Protein AF-A0A9E0KS13-F1 (afdb_monomer_lite)

Secondary structure (DSSP, 8-state):
-----HHHHHHHHHHHHHHHHHHHHHHHHHHTT---TTTHHHHHHHHHHHHHHHHHHHHHHGGGS-HHHHHHHHHHHHHHHHHTTS-HHHHIIIIIS-HHHHHTT--HHHHHHH-HHHHHHHHHHHHHHHHHHHHHHHHHH--HHHHHHHHHHHHHHHHHHHHHHHHHHHHHHHHHHS--

Radius of gyration: 16.94 Å; chains: 1; bounding box: 43×41×47 Å

Sequence (180 aa):
MASSNPQSAAALEQTVNSYRQNANETIRAASAGQITQQNADQYIQRQEQLVQLSQQIIAGIRPQQKADAQKALDLVASNLNQITRQNPETIRAQWQQGAAYREAGIDANAVNNSSPEAAAARDSAIQSATSLACLREFKQTGNKASLDTARTQLEQAVAQIARVAGASGSSRAQASAGAR

Structure (mmCIF, N/CA/C/O backbone):
data_AF-A0A9E0KS13-F1
#
_entry.id   AF-A0A9E0KS13-F1
#
loop_
_atom_site.group_PDB
_atom_site.id
_atom_site.type_symbol
_atom_site.label_atom_id
_atom_site.label_alt_id
_atom_site.label_comp_id
_atom_site.label_asym_id
_atom_site.label_entity_id
_atom_site.label_seq_id
_atom_site.pdbx_PDB_ins_code
_atom_site.Cartn_x
_atom_site.Cartn_y
_atom_site.Cartn_z
_atom_site.occupancy
_atom_site.B_iso_or_equiv
_atom_site.auth_seq_id
_atom_site.auth_comp_id
_atom_site.auth_asym_id
_atom_site.auth_atom_id
_atom_site.pdbx_PDB_model_num
ATOM 1 N N . MET A 1 1 ? 15.369 4.576 -29.993 1.00 42.50 1 MET A N 1
ATOM 2 C CA . MET A 1 1 ? 15.317 5.775 -29.132 1.00 42.50 1 MET A CA 1
ATOM 3 C C . MET A 1 1 ? 13.892 5.900 -28.624 1.00 42.50 1 MET A C 1
ATOM 5 O O . MET A 1 1 ? 13.005 6.150 -29.426 1.00 42.50 1 MET A O 1
ATOM 9 N N . ALA A 1 2 ? 13.642 5.587 -27.352 1.00 44.03 2 ALA A N 1
ATOM 10 C CA . ALA A 1 2 ? 12.309 5.720 -26.772 1.00 44.03 2 ALA A CA 1
ATOM 11 C C . ALA A 1 2 ? 12.114 7.184 -26.368 1.00 44.03 2 ALA A C 1
ATOM 13 O O . ALA A 1 2 ? 12.680 7.631 -25.374 1.00 44.03 2 ALA A O 1
ATOM 14 N N . SER A 1 3 ? 11.369 7.942 -27.170 1.00 46.81 3 SER A N 1
ATOM 15 C CA . SER A 1 3 ? 10.927 9.283 -26.795 1.00 46.81 3 SER A CA 1
ATOM 16 C C . SER A 1 3 ? 9.993 9.150 -25.595 1.00 46.81 3 SER A C 1
ATOM 18 O O . SER A 1 3 ? 8.824 8.799 -25.741 1.00 46.81 3 SER A O 1
ATOM 20 N N . SER A 1 4 ? 10.514 9.373 -24.393 1.00 54.28 4 SER A N 1
ATOM 21 C CA . SER A 1 4 ? 9.701 9.503 -23.188 1.00 54.28 4 SER A CA 1
ATOM 22 C C . SER A 1 4 ? 8.736 10.670 -23.390 1.00 54.28 4 SER A C 1
ATOM 24 O O . SER A 1 4 ? 9.173 11.816 -23.488 1.00 54.28 4 SER A O 1
ATOM 26 N N . ASN A 1 5 ? 7.439 10.377 -23.512 1.00 58.03 5 ASN A N 1
ATOM 27 C CA . ASN A 1 5 ? 6.413 11.384 -23.749 1.00 58.03 5 ASN A CA 1
ATOM 28 C C . ASN A 1 5 ? 6.328 12.307 -22.513 1.00 58.03 5 ASN A C 1
ATOM 30 O O . ASN A 1 5 ? 5.948 11.841 -21.440 1.00 58.03 5 ASN A O 1
ATOM 34 N N . PRO A 1 6 ? 6.685 13.599 -22.599 1.00 59.16 6 PRO A N 1
ATOM 35 C CA . PRO A 1 6 ? 6.739 14.486 -21.431 1.00 59.16 6 PRO A CA 1
ATOM 36 C C . PRO A 1 6 ? 5.389 14.605 -20.702 1.00 59.16 6 PRO A C 1
ATOM 38 O O . PRO A 1 6 ? 5.363 14.824 -19.490 1.00 59.16 6 PRO A O 1
ATOM 41 N N . GLN A 1 7 ? 4.275 14.370 -21.405 1.00 59.22 7 GLN A N 1
ATOM 42 C CA . GLN A 1 7 ? 2.936 14.316 -20.816 1.00 59.22 7 GLN A CA 1
ATOM 43 C C . GLN A 1 7 ? 2.759 13.156 -19.820 1.00 59.22 7 GLN A C 1
ATOM 45 O O . GLN A 1 7 ? 2.066 13.323 -18.817 1.00 59.22 7 GLN A O 1
ATOM 50 N N . SER A 1 8 ? 3.410 12.003 -20.025 1.00 77.69 8 SER A N 1
ATOM 51 C CA . SER A 1 8 ? 3.271 10.856 -19.115 1.00 77.69 8 SER A CA 1
ATOM 52 C C . SER A 1 8 ? 4.045 11.047 -17.809 1.00 77.69 8 SER A C 1
ATOM 54 O O . SER A 1 8 ? 3.611 10.574 -16.762 1.00 77.69 8 SER A O 1
ATOM 56 N N . ALA A 1 9 ? 5.166 11.773 -17.843 1.00 81.44 9 ALA A N 1
ATOM 57 C CA . ALA A 1 9 ? 5.956 12.059 -16.646 1.00 81.44 9 ALA A CA 1
ATOM 58 C C . ALA A 1 9 ? 5.249 13.054 -15.709 1.00 81.44 9 ALA A C 1
ATOM 60 O O . ALA A 1 9 ? 5.231 12.844 -14.500 1.00 81.44 9 ALA A O 1
ATOM 61 N N . ALA A 1 10 ? 4.637 14.109 -16.258 1.00 86.25 10 ALA A N 1
ATOM 62 C CA . ALA A 1 10 ? 3.862 15.070 -15.469 1.00 86.25 10 ALA A CA 1
ATOM 63 C C . ALA A 1 10 ? 2.615 14.425 -14.836 1.00 86.25 10 ALA A C 1
ATOM 65 O O . ALA A 1 10 ? 2.321 14.662 -13.665 1.00 86.25 10 ALA A O 1
ATOM 66 N N . ALA A 1 11 ? 1.920 13.553 -15.577 1.00 89.75 11 ALA A N 1
ATOM 67 C CA . ALA A 1 11 ? 0.781 12.803 -15.052 1.00 89.75 11 ALA A CA 1
ATOM 68 C C . ALA A 1 11 ? 1.186 11.857 -13.906 1.00 89.75 11 ALA A C 1
ATOM 70 O O . ALA A 1 11 ? 0.505 11.797 -12.880 1.00 89.75 11 ALA A O 1
ATOM 71 N N . LEU A 1 12 ? 2.317 11.153 -14.040 1.00 90.25 12 LEU A N 1
ATOM 72 C CA . LEU A 1 12 ? 2.851 10.304 -12.973 1.00 90.25 12 LEU A CA 1
ATOM 73 C C . LEU A 1 12 ? 3.210 11.124 -11.726 1.00 90.25 12 LEU A C 1
ATOM 75 O O . LEU A 1 12 ? 2.850 10.740 -10.617 1.00 90.25 12 LEU A O 1
ATOM 79 N N . GLU A 1 13 ? 3.872 12.267 -11.900 1.00 91.12 13 GLU A N 1
ATOM 80 C CA . GLU A 1 13 ? 4.238 13.171 -10.804 1.00 91.12 13 GLU A CA 1
ATOM 81 C C . GLU A 1 13 ? 3.000 13.676 -10.046 1.00 91.12 13 GLU A C 1
ATOM 83 O O . GLU A 1 13 ? 2.948 13.601 -8.816 1.00 91.12 13 GLU A O 1
ATOM 88 N N . GLN A 1 14 ? 1.960 14.101 -10.768 1.00 93.06 14 GLN A N 1
ATOM 89 C CA . GLN A 1 14 ? 0.679 14.478 -10.169 1.00 93.06 14 GLN A CA 1
ATOM 90 C C . GLN A 1 14 ? 0.045 13.307 -9.405 1.00 93.06 14 GLN A C 1
ATOM 92 O O . GLN A 1 14 ? -0.395 13.487 -8.270 1.00 93.06 14 GLN A O 1
ATOM 97 N N . THR A 1 15 ? 0.052 12.105 -9.985 1.00 95.25 15 THR A N 1
ATOM 98 C CA . THR A 1 15 ? -0.494 10.890 -9.356 1.00 95.25 15 THR A CA 1
ATOM 99 C C . THR A 1 15 ? 0.233 10.566 -8.048 1.00 95.25 15 THR A C 1
ATOM 101 O O . THR A 1 15 ? -0.407 10.311 -7.027 1.00 95.25 15 THR A O 1
ATOM 104 N N . VAL A 1 16 ? 1.569 10.640 -8.039 1.00 94.62 16 VAL A N 1
ATOM 105 C CA . VAL A 1 16 ? 2.383 10.440 -6.830 1.00 94.62 16 VAL A CA 1
ATOM 106 C C . VAL A 1 16 ? 2.080 11.510 -5.777 1.00 94.62 16 VAL A C 1
ATOM 108 O O . VAL A 1 16 ? 1.973 11.192 -4.591 1.00 94.62 16 VAL A O 1
ATOM 111 N N . ASN A 1 17 ? 1.893 12.768 -6.179 1.00 94.75 17 ASN A N 1
ATOM 112 C CA . ASN A 1 17 ? 1.548 13.846 -5.250 1.00 94.75 17 ASN A CA 1
ATOM 113 C C . ASN A 1 17 ? 0.165 13.636 -4.617 1.00 94.75 17 ASN A C 1
ATOM 115 O O . ASN A 1 17 ? 0.044 13.720 -3.392 1.00 94.75 17 ASN A O 1
ATOM 119 N N . SER A 1 18 ? -0.848 13.276 -5.411 1.00 96.12 18 SER A N 1
ATOM 120 C CA . SER A 1 18 ? -2.180 12.917 -4.906 1.00 96.12 18 SER A CA 1
ATOM 121 C C . SER A 1 18 ? -2.127 11.718 -3.960 1.00 96.12 18 SER A C 1
ATOM 123 O O . SER A 1 18 ? -2.741 11.746 -2.893 1.00 96.12 18 SER A O 1
ATOM 125 N N . TYR A 1 19 ? -1.335 10.696 -4.298 1.00 97.38 19 TYR A N 1
ATOM 126 C CA . TYR A 1 19 ? -1.117 9.541 -3.429 1.00 97.38 19 TYR A CA 1
ATOM 127 C C . TYR A 1 19 ? -0.546 9.972 -2.069 1.00 97.38 19 TYR A C 1
ATOM 129 O O . TYR A 1 19 ? -1.095 9.632 -1.020 1.00 97.38 19 TYR A O 1
ATOM 137 N N . ARG A 1 20 ? 0.532 10.769 -2.068 1.00 96.19 20 ARG A N 1
ATOM 138 C CA . ARG A 1 20 ? 1.188 11.233 -0.833 1.00 96.19 20 ARG A CA 1
ATOM 139 C C . ARG A 1 20 ? 0.255 12.077 0.023 1.00 96.19 20 ARG A C 1
ATOM 141 O O . ARG A 1 20 ? 0.226 11.894 1.238 1.00 96.19 20 ARG A O 1
ATOM 148 N N . GLN A 1 21 ? -0.504 12.983 -0.589 1.00 96.50 21 GLN A N 1
ATOM 149 C CA . GLN A 1 21 ? -1.466 13.815 0.127 1.00 96.50 21 GLN A CA 1
ATOM 150 C C . GLN A 1 21 ? -2.521 12.952 0.834 1.00 96.50 21 GLN A C 1
ATOM 152 O O . GLN A 1 21 ? -2.699 13.074 2.048 1.00 96.50 21 GLN A O 1
ATOM 157 N N . ASN A 1 22 ? -3.157 12.034 0.101 1.00 96.06 22 ASN A N 1
ATOM 158 C CA . ASN A 1 22 ? -4.200 11.160 0.638 1.00 96.06 22 ASN A CA 1
ATOM 159 C C . ASN A 1 22 ? -3.681 10.246 1.757 1.00 96.06 22 ASN A C 1
ATOM 161 O O . ASN A 1 22 ? -4.342 10.090 2.787 1.00 96.06 22 ASN A O 1
ATOM 165 N N . ALA A 1 23 ? -2.485 9.678 1.591 1.00 97.69 23 ALA A N 1
ATOM 166 C CA . ALA A 1 23 ? -1.861 8.846 2.613 1.00 97.69 23 ALA A CA 1
ATOM 167 C C . ALA 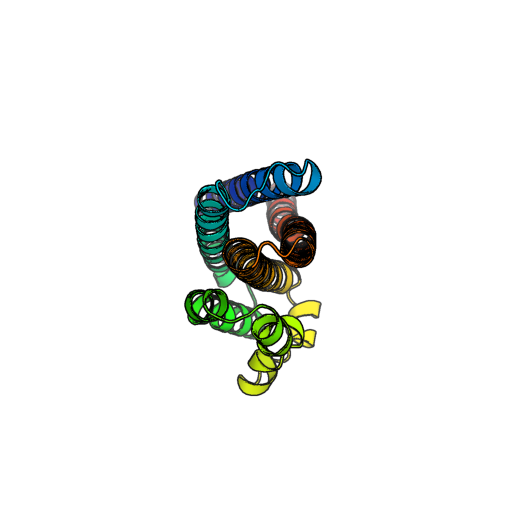A 1 23 ? -1.535 9.659 3.876 1.00 97.69 23 ALA A C 1
ATOM 169 O O . ALA A 1 23 ? -1.879 9.240 4.980 1.00 97.69 23 ALA A O 1
ATOM 170 N N . ASN A 1 24 ? -0.953 10.853 3.726 1.00 97.38 24 ASN A N 1
ATOM 171 C CA . ASN A 1 24 ? -0.595 11.723 4.851 1.00 97.38 24 ASN A CA 1
ATOM 172 C C . ASN A 1 24 ? -1.813 12.274 5.606 1.00 97.38 24 ASN A C 1
ATOM 174 O O . ASN A 1 24 ? -1.725 12.538 6.804 1.00 97.38 24 ASN A O 1
ATOM 178 N N . GLU A 1 25 ? -2.949 12.481 4.941 1.00 97.00 25 GLU A N 1
ATOM 179 C CA . GLU A 1 25 ? -4.212 12.817 5.613 1.00 97.00 25 GLU A CA 1
ATOM 180 C C . GLU A 1 25 ? -4.678 11.673 6.522 1.00 97.00 25 GLU A C 1
ATOM 182 O O . GLU A 1 25 ? -4.965 11.908 7.696 1.00 97.00 25 GLU A O 1
ATOM 187 N N . THR A 1 26 ? -4.649 10.431 6.033 1.00 96.81 26 THR A N 1
ATOM 188 C CA . THR A 1 26 ? -5.013 9.249 6.834 1.00 96.81 26 THR A CA 1
ATOM 189 C C . THR A 1 26 ? -4.032 9.002 7.982 1.00 96.81 26 THR A C 1
ATOM 191 O O . THR A 1 26 ? -4.463 8.753 9.105 1.00 96.81 26 THR A O 1
ATOM 194 N N . ILE A 1 27 ? -2.719 9.130 7.742 1.00 98.00 27 ILE A N 1
ATOM 195 C CA . ILE A 1 27 ? -1.681 9.007 8.783 1.00 98.00 27 ILE A CA 1
ATOM 196 C C . ILE A 1 27 ? -1.920 10.024 9.905 1.00 98.00 27 ILE A C 1
ATOM 198 O O . ILE A 1 27 ? -1.907 9.658 11.080 1.00 98.00 27 ILE A O 1
ATOM 202 N N . ARG A 1 28 ? -2.176 11.294 9.559 1.00 98.12 28 ARG A N 1
ATOM 203 C CA . ARG A 1 28 ? -2.452 12.349 10.546 1.00 98.12 28 ARG A CA 1
ATOM 204 C C . ARG A 1 28 ? -3.705 12.048 11.360 1.00 98.12 28 ARG A C 1
ATOM 206 O O . ARG A 1 28 ? -3.652 12.147 12.582 1.00 98.12 28 ARG A O 1
ATOM 213 N N . ALA A 1 29 ? -4.792 11.640 10.707 1.00 97.56 29 ALA A N 1
ATOM 214 C CA . ALA A 1 29 ? -6.032 11.290 11.393 1.00 97.56 29 ALA A CA 1
ATOM 215 C C . ALA A 1 29 ? -5.853 10.097 12.346 1.00 97.56 29 ALA A C 1
ATOM 217 O O . ALA A 1 29 ? -6.342 10.133 13.476 1.00 97.56 29 ALA A O 1
ATOM 218 N N . ALA A 1 30 ? -5.115 9.064 11.924 1.00 97.12 30 ALA A N 1
ATOM 219 C CA . ALA A 1 30 ? -4.799 7.912 12.764 1.00 97.12 30 ALA A CA 1
ATOM 220 C C . ALA A 1 30 ? -3.974 8.326 13.995 1.00 97.12 30 ALA A C 1
ATOM 222 O O . ALA A 1 30 ? -4.350 8.014 15.122 1.00 97.12 30 ALA A O 1
ATOM 223 N N . SER A 1 31 ? -2.898 9.097 13.798 1.00 96.50 31 SER A N 1
ATOM 224 C CA . SER A 1 31 ? -2.030 9.575 14.885 1.00 96.50 31 SER A CA 1
ATOM 225 C C . SER A 1 31 ? -2.727 10.535 15.850 1.00 96.50 31 SER A C 1
ATOM 227 O O . SER A 1 31 ? -2.402 10.552 17.032 1.00 96.50 31 SER A O 1
ATOM 229 N N . ALA A 1 32 ? -3.699 11.310 15.370 1.00 97.31 32 ALA A N 1
ATOM 230 C CA . ALA A 1 32 ? -4.510 12.197 16.198 1.00 97.31 32 ALA A CA 1
ATOM 231 C C . ALA A 1 32 ? -5.678 11.478 16.905 1.00 97.31 32 ALA A C 1
ATOM 233 O O . ALA A 1 32 ? -6.453 12.128 17.604 1.00 97.31 32 ALA A O 1
ATOM 234 N N . GLY A 1 33 ? -5.852 10.163 16.708 1.00 96.38 33 GLY A N 1
ATOM 235 C CA . GLY A 1 33 ? -6.979 9.411 17.268 1.00 96.38 33 GLY A CA 1
ATOM 236 C C . GLY A 1 33 ? -8.342 9.819 16.695 1.00 96.38 33 GLY A C 1
ATOM 237 O O . GLY A 1 33 ? -9.367 9.607 17.337 1.00 96.38 33 GLY A O 1
ATOM 238 N N . GLN A 1 34 ? -8.364 10.422 15.502 1.00 97.81 34 GLN A N 1
ATOM 239 C CA . GLN A 1 34 ? -9.575 10.934 14.851 1.00 97.81 34 GLN A CA 1
ATOM 240 C C . GLN A 1 34 ? -10.338 9.857 14.075 1.00 97.81 34 GLN A C 1
ATOM 242 O O . GLN A 1 34 ? -11.489 10.079 13.698 1.00 97.81 34 GLN A O 1
ATOM 247 N N . ILE A 1 35 ? -9.714 8.704 13.821 1.00 97.81 35 ILE A N 1
ATOM 248 C CA . ILE A 1 35 ? -10.372 7.562 13.185 1.00 97.81 35 ILE A CA 1
ATOM 249 C C . ILE A 1 35 ? -11.113 6.763 14.262 1.00 97.81 35 ILE A C 1
ATOM 251 O O . ILE A 1 35 ? -10.506 6.160 15.146 1.00 97.81 35 ILE A O 1
ATOM 255 N N . THR A 1 36 ? -12.437 6.756 14.172 1.00 97.88 36 THR A N 1
ATOM 256 C CA . THR A 1 36 ? -13.358 6.000 15.023 1.00 97.88 36 THR A CA 1
ATOM 257 C C . THR A 1 36 ? -14.112 4.971 14.185 1.00 97.88 36 THR A C 1
ATOM 259 O O . THR A 1 36 ? -14.115 5.037 12.957 1.00 97.88 36 THR A O 1
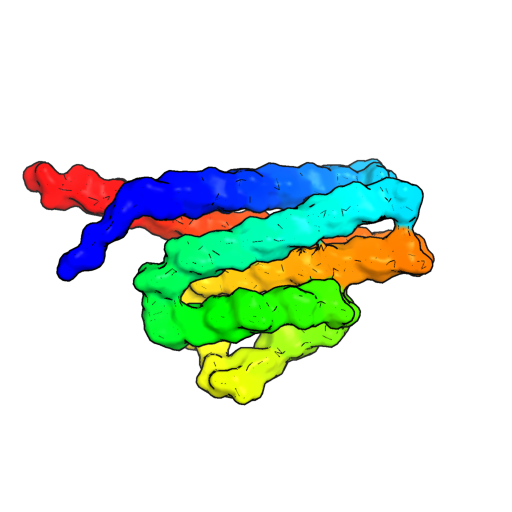ATOM 262 N N . GLN A 1 37 ? -14.789 4.008 14.814 1.00 96.94 37 GLN A N 1
ATOM 263 C CA . GLN A 1 37 ? -15.589 3.034 14.057 1.00 96.94 37 GLN A CA 1
ATOM 264 C C . GLN A 1 37 ? -16.723 3.703 13.261 1.00 96.94 37 GLN A C 1
ATOM 266 O O . GLN A 1 37 ? -17.080 3.221 12.190 1.00 96.94 37 GLN A O 1
ATOM 271 N N . GLN A 1 38 ? -17.251 4.833 13.747 1.00 96.94 38 GLN A N 1
ATOM 272 C CA . GLN A 1 38 ? -18.335 5.575 13.099 1.00 96.94 38 GLN A CA 1
ATOM 273 C C . GLN A 1 38 ? -17.890 6.286 11.816 1.00 96.94 38 GLN A C 1
ATOM 275 O O . GLN A 1 38 ? -18.691 6.418 10.896 1.00 96.94 38 GLN A O 1
ATOM 280 N N . ASN A 1 39 ? -16.637 6.751 11.741 1.00 97.75 39 ASN A N 1
ATOM 281 C CA . ASN A 1 39 ? -16.116 7.451 10.561 1.00 97.75 39 ASN A CA 1
ATOM 282 C C . ASN A 1 39 ? -15.107 6.623 9.744 1.00 97.75 39 ASN A C 1
ATOM 284 O O . ASN A 1 39 ? -14.635 7.091 8.708 1.00 97.75 39 ASN A O 1
ATOM 288 N N . ALA A 1 40 ? -14.812 5.384 10.160 1.00 97.56 40 ALA A N 1
ATOM 289 C CA . ALA A 1 40 ? -13.873 4.488 9.487 1.00 97.56 40 ALA A CA 1
ATOM 290 C C . ALA A 1 40 ? -14.185 4.296 7.994 1.00 97.56 40 ALA A C 1
ATOM 292 O O . ALA A 1 40 ? -13.258 4.177 7.197 1.00 97.56 40 ALA A O 1
ATOM 293 N N . ASP A 1 41 ? -15.461 4.327 7.593 1.00 98.12 41 ASP A N 1
ATOM 294 C CA . ASP A 1 41 ? -15.864 4.196 6.187 1.00 98.12 41 ASP A CA 1
ATOM 295 C C . ASP A 1 41 ? -15.279 5.273 5.274 1.00 98.12 41 ASP A C 1
ATOM 297 O O . ASP A 1 41 ? -14.873 4.974 4.151 1.00 98.12 41 ASP A O 1
ATOM 301 N N . GLN A 1 42 ? -15.164 6.508 5.762 1.00 97.81 42 GLN A N 1
ATOM 302 C CA . GLN A 1 42 ? -14.577 7.605 4.990 1.00 97.81 42 GLN A CA 1
ATOM 303 C C . GLN A 1 42 ? -13.093 7.341 4.706 1.00 97.81 42 GLN A C 1
ATOM 305 O O . GLN A 1 42 ? -12.599 7.597 3.607 1.00 97.81 42 GLN A O 1
ATOM 310 N N . TYR A 1 43 ? -12.380 6.780 5.684 1.00 97.88 43 TYR A N 1
ATOM 311 C CA . TYR A 1 43 ? -10.974 6.422 5.529 1.00 97.88 43 TYR A CA 1
ATOM 312 C C . TYR A 1 43 ? -10.800 5.157 4.688 1.00 97.88 43 TYR A C 1
ATOM 314 O O . TYR A 1 43 ? -9.879 5.102 3.882 1.00 97.88 43 TYR A O 1
ATOM 322 N N . ILE A 1 44 ? -11.705 4.179 4.788 1.00 98.25 44 ILE A N 1
ATOM 323 C CA . ILE A 1 44 ? -11.722 2.996 3.914 1.00 98.25 44 ILE A CA 1
ATOM 324 C C . ILE A 1 44 ? -11.851 3.415 2.445 1.00 98.25 44 ILE A C 1
ATOM 326 O O . ILE A 1 44 ? -11.028 3.001 1.632 1.00 98.25 44 ILE A O 1
ATOM 330 N N . GLN A 1 45 ? -12.802 4.293 2.112 1.00 98.00 45 GLN A N 1
ATOM 331 C CA . GLN A 1 45 ? -12.961 4.817 0.747 1.00 98.00 45 GLN A CA 1
ATOM 332 C C . GLN A 1 45 ? -11.705 5.549 0.261 1.00 98.00 45 GLN A C 1
ATOM 334 O O . GLN A 1 45 ? -11.274 5.389 -0.881 1.00 98.00 45 GLN A O 1
ATOM 339 N N . ARG A 1 46 ? -11.062 6.324 1.139 1.00 97.12 46 ARG A N 1
ATOM 340 C CA . ARG A 1 46 ? -9.793 6.987 0.820 1.00 97.12 46 ARG A CA 1
ATOM 341 C C . ARG A 1 46 ? -8.662 5.988 0.553 1.00 97.12 46 ARG A C 1
ATOM 343 O O . ARG A 1 46 ? -7.867 6.211 -0.357 1.00 97.12 46 ARG A O 1
ATOM 350 N N . GLN A 1 47 ? -8.599 4.872 1.278 1.00 97.44 47 GLN A N 1
ATOM 351 C CA . GLN A 1 47 ? -7.609 3.830 0.992 1.00 97.44 47 GLN A CA 1
ATOM 352 C C . GLN A 1 47 ? -7.904 3.066 -0.292 1.00 97.44 47 GLN A C 1
ATOM 354 O O . GLN A 1 47 ? -6.971 2.682 -0.991 1.00 97.44 47 GLN A O 1
ATOM 359 N N . GLU A 1 48 ? -9.171 2.887 -0.652 1.00 97.69 48 GLU A N 1
ATOM 360 C CA . GLU A 1 48 ? -9.537 2.349 -1.965 1.00 97.69 48 GLU A CA 1
ATOM 361 C C . GLU A 1 48 ? -9.039 3.270 -3.090 1.00 97.69 48 GLU A C 1
ATOM 363 O O . GLU A 1 48 ? -8.480 2.786 -4.075 1.00 97.69 48 GLU A O 1
ATOM 368 N N . GLN A 1 49 ? -9.121 4.594 -2.908 1.00 97.31 49 GLN A N 1
ATOM 369 C CA . GLN A 1 49 ? -8.503 5.553 -3.831 1.00 97.31 49 GLN A CA 1
ATOM 370 C C . GLN A 1 49 ? -6.972 5.440 -3.854 1.00 97.31 49 GLN A C 1
ATOM 372 O O . GLN A 1 49 ? -6.383 5.503 -4.931 1.00 97.31 49 GLN A O 1
ATOM 377 N N . LEU A 1 50 ? -6.303 5.242 -2.710 1.00 97.06 50 LEU A N 1
ATOM 378 C CA . LEU A 1 50 ? -4.850 5.010 -2.698 1.00 97.06 50 LEU A CA 1
ATOM 379 C C . LEU A 1 50 ? -4.466 3.769 -3.499 1.00 97.06 50 LEU A C 1
ATOM 381 O O . LEU A 1 50 ? -3.524 3.830 -4.280 1.00 97.06 50 LEU A O 1
ATOM 385 N N . VAL A 1 51 ? -5.213 2.675 -3.355 1.00 97.75 51 VAL A N 1
ATOM 386 C CA . VAL A 1 51 ? -4.995 1.444 -4.126 1.00 97.75 51 VAL A CA 1
ATOM 387 C C . VAL A 1 51 ? -5.133 1.710 -5.632 1.00 97.75 51 VAL A C 1
ATOM 389 O O . VAL A 1 51 ? -4.299 1.250 -6.412 1.00 97.75 51 VAL A O 1
ATOM 392 N N . GLN A 1 52 ? -6.132 2.492 -6.053 1.00 97.56 52 GLN A N 1
ATOM 393 C CA . GLN A 1 52 ? -6.295 2.894 -7.457 1.00 97.56 52 GLN A CA 1
ATOM 394 C C . GLN A 1 52 ? -5.129 3.764 -7.949 1.00 97.56 52 GLN A C 1
ATOM 396 O O . GLN A 1 52 ? -4.604 3.540 -9.040 1.00 97.56 52 GLN A O 1
ATOM 401 N N . LEU A 1 53 ? -4.681 4.729 -7.143 1.00 97.00 53 LEU A N 1
ATOM 402 C CA . LEU A 1 53 ? -3.517 5.557 -7.464 1.00 97.00 53 LEU A CA 1
ATOM 403 C C . LEU A 1 53 ? -2.246 4.703 -7.580 1.00 97.00 53 LEU A C 1
ATOM 405 O O . LEU A 1 53 ? -1.471 4.897 -8.511 1.00 97.00 53 LEU A O 1
ATOM 409 N N . SER A 1 54 ? -2.054 3.702 -6.717 1.00 96.88 54 SER A N 1
ATOM 410 C CA . SER A 1 54 ? -0.942 2.752 -6.835 1.00 96.88 54 SER A CA 1
ATOM 411 C C . SER A 1 54 ? -0.974 1.978 -8.154 1.00 96.88 54 SER A C 1
ATOM 413 O O . SER A 1 54 ? 0.075 1.806 -8.772 1.00 96.88 54 SER A O 1
ATOM 415 N N . GLN A 1 55 ? -2.151 1.560 -8.638 1.00 96.44 55 GLN A N 1
ATOM 416 C CA . GLN A 1 55 ? -2.275 0.928 -9.963 1.00 96.44 55 GLN A CA 1
ATOM 417 C C . GLN A 1 55 ? -1.848 1.878 -11.083 1.00 96.44 55 GLN A C 1
ATOM 419 O O . GLN A 1 55 ? -1.130 1.466 -11.993 1.00 96.44 55 GLN A O 1
ATOM 424 N N . GLN A 1 56 ? -2.245 3.149 -11.005 1.00 96.00 56 GLN A N 1
ATOM 425 C CA . GLN A 1 56 ? -1.850 4.165 -11.984 1.00 96.00 56 GLN A CA 1
ATOM 426 C C . GLN A 1 56 ? -0.340 4.424 -11.956 1.00 96.00 56 GLN A C 1
ATOM 428 O O . GLN A 1 56 ? 0.279 4.540 -13.012 1.00 96.00 56 GLN A O 1
ATOM 433 N N . ILE A 1 57 ? 0.274 4.449 -10.770 1.00 95.38 57 ILE A N 1
ATOM 434 C CA . ILE A 1 57 ? 1.728 4.597 -10.619 1.00 95.38 57 ILE A CA 1
ATOM 435 C C . ILE A 1 57 ? 2.443 3.393 -11.237 1.00 95.38 57 ILE A C 1
ATOM 437 O O . ILE A 1 57 ? 3.347 3.587 -12.052 1.00 95.38 57 ILE A O 1
ATOM 441 N N . ILE A 1 58 ? 2.006 2.166 -10.927 1.00 96.25 58 ILE A N 1
ATOM 442 C CA . ILE A 1 58 ? 2.542 0.947 -11.548 1.00 96.25 58 ILE A CA 1
ATOM 443 C C . ILE A 1 58 ? 2.433 1.035 -13.077 1.00 96.25 58 ILE A C 1
ATOM 445 O O . ILE A 1 58 ? 3.432 0.842 -13.771 1.00 96.25 58 ILE A O 1
ATOM 449 N N . ALA A 1 59 ? 1.257 1.378 -13.607 1.00 94.75 59 ALA A N 1
ATOM 450 C CA . ALA A 1 59 ? 1.034 1.509 -15.045 1.00 94.75 59 ALA A CA 1
ATOM 451 C C . ALA A 1 59 ? 1.930 2.583 -15.686 1.00 94.75 59 ALA A C 1
ATOM 453 O O . ALA A 1 59 ? 2.436 2.379 -16.790 1.00 94.75 59 ALA A O 1
ATOM 454 N N . GLY A 1 60 ? 2.164 3.700 -14.992 1.00 92.81 60 GLY A N 1
ATOM 455 C CA . GLY A 1 60 ? 2.992 4.804 -15.473 1.00 92.81 60 GLY A CA 1
ATOM 456 C C . GLY A 1 60 ? 4.480 4.464 -15.566 1.00 92.81 60 GLY A C 1
ATOM 457 O O . GLY A 1 60 ? 5.146 4.900 -16.507 1.00 92.81 60 GLY A O 1
ATOM 458 N N . ILE A 1 61 ? 5.007 3.665 -14.632 1.00 92.94 61 ILE A N 1
ATOM 459 C CA . ILE A 1 61 ? 6.434 3.304 -14.630 1.00 92.94 61 ILE A CA 1
ATOM 460 C C . ILE A 1 61 ? 6.739 2.021 -15.392 1.00 92.94 61 ILE A C 1
ATOM 462 O O . ILE A 1 61 ? 7.854 1.875 -15.893 1.00 92.94 61 ILE A O 1
ATOM 466 N N . ARG A 1 62 ? 5.777 1.094 -15.493 1.00 93.88 62 ARG A N 1
ATOM 467 C CA . ARG A 1 62 ? 5.969 -0.245 -16.067 1.00 93.88 62 ARG A CA 1
ATOM 468 C C . ARG A 1 62 ? 6.683 -0.232 -17.427 1.00 93.88 62 ARG A C 1
ATOM 470 O O . ARG A 1 62 ? 7.648 -0.982 -17.556 1.00 93.88 62 ARG A O 1
ATOM 477 N N . PRO A 1 63 ? 6.313 0.605 -18.419 1.00 91.88 63 PRO A N 1
ATOM 478 C CA . PRO A 1 63 ? 6.948 0.579 -19.742 1.00 91.88 63 PRO A CA 1
ATOM 479 C C . PRO A 1 63 ? 8.447 0.911 -19.732 1.00 91.88 63 PRO A C 1
ATOM 481 O O . PRO A 1 63 ? 9.140 0.640 -20.707 1.00 91.88 63 PRO A O 1
ATOM 484 N N . GLN A 1 64 ? 8.941 1.514 -18.650 1.00 90.12 64 GLN A N 1
ATOM 485 C CA . GLN A 1 64 ? 10.330 1.946 -18.492 1.00 90.12 64 GLN A CA 1
ATOM 486 C C . GLN A 1 64 ? 11.188 0.895 -17.769 1.00 90.12 64 GLN A C 1
ATOM 488 O O . GLN A 1 64 ? 12.402 1.052 -17.669 1.00 90.12 64 GLN A O 1
ATOM 493 N N . GLN A 1 65 ? 10.569 -0.169 -17.246 1.00 92.00 65 GLN A N 1
ATOM 494 C CA . GLN A 1 65 ? 11.246 -1.182 -16.439 1.00 92.00 65 GLN A CA 1
ATOM 495 C C . GLN A 1 65 ? 11.802 -2.327 -17.288 1.00 92.00 65 GLN A C 1
ATOM 497 O O . GLN A 1 65 ? 11.342 -2.586 -18.401 1.00 92.00 65 GLN A O 1
ATOM 502 N N . LYS A 1 66 ? 12.768 -3.064 -16.733 1.00 92.56 66 LYS A N 1
ATOM 503 C CA . LYS A 1 66 ? 13.275 -4.315 -17.321 1.00 92.56 66 LYS A CA 1
ATOM 504 C C . LYS A 1 66 ? 12.210 -5.413 -17.281 1.00 92.56 66 LYS A C 1
ATOM 506 O O . LYS A 1 66 ? 11.301 -5.359 -16.460 1.00 92.56 66 LYS A O 1
ATOM 511 N N . ALA A 1 67 ? 12.357 -6.441 -18.119 1.00 93.81 67 ALA A N 1
ATOM 512 C CA . ALA A 1 67 ? 11.361 -7.505 -18.272 1.00 93.81 67 ALA A CA 1
ATOM 513 C C . ALA A 1 67 ? 10.947 -8.160 -16.939 1.00 93.81 67 ALA A C 1
ATOM 515 O O . ALA A 1 67 ? 9.757 -8.297 -16.670 1.00 93.81 67 ALA A O 1
ATOM 516 N N . ASP A 1 68 ? 11.899 -8.508 -16.070 1.00 92.94 68 ASP A N 1
ATOM 517 C CA . ASP A 1 68 ? 11.573 -9.150 -14.788 1.00 92.94 68 ASP A CA 1
ATOM 518 C C . ASP A 1 68 ? 10.898 -8.194 -13.795 1.00 92.94 68 ASP A C 1
ATOM 520 O O . ASP A 1 68 ? 9.981 -8.585 -13.073 1.00 92.94 68 ASP A O 1
ATOM 524 N N . ALA A 1 69 ? 11.270 -6.914 -13.818 1.00 95.50 69 ALA A N 1
ATOM 525 C CA . ALA A 1 69 ? 10.590 -5.884 -13.043 1.00 95.50 69 ALA A CA 1
ATOM 526 C C . ALA A 1 69 ? 9.164 -5.629 -13.566 1.00 95.50 69 ALA A C 1
ATOM 528 O O . ALA A 1 69 ? 8.240 -5.495 -12.766 1.00 95.50 69 ALA A O 1
ATOM 529 N N . GLN A 1 70 ? 8.950 -5.646 -14.887 1.00 95.81 70 GLN A N 1
ATOM 530 C CA . GLN A 1 70 ? 7.609 -5.585 -15.478 1.00 95.81 70 GLN A CA 1
ATOM 531 C C . GLN A 1 70 ? 6.743 -6.767 -15.033 1.00 95.81 70 GLN A C 1
ATOM 533 O O . GLN A 1 70 ? 5.616 -6.542 -14.604 1.00 95.81 70 GLN A O 1
ATOM 538 N N . LYS A 1 71 ? 7.275 -7.999 -15.039 1.00 96.31 71 LYS A N 1
ATOM 539 C CA . LYS A 1 71 ? 6.554 -9.184 -14.535 1.00 96.31 71 LYS A CA 1
ATOM 540 C C . LYS A 1 71 ? 6.138 -9.024 -13.072 1.00 96.31 71 LYS A C 1
ATOM 542 O O . LYS A 1 71 ? 5.007 -9.345 -12.721 1.00 96.31 71 LYS A O 1
ATOM 547 N N . ALA A 1 72 ? 7.028 -8.512 -12.219 1.00 96.62 72 ALA A N 1
ATOM 548 C CA . ALA A 1 72 ? 6.715 -8.271 -10.810 1.00 96.62 72 ALA A CA 1
ATOM 549 C C . ALA A 1 72 ? 5.616 -7.211 -10.629 1.00 96.62 72 ALA A C 1
ATOM 551 O O . ALA A 1 72 ? 4.713 -7.389 -9.810 1.00 96.62 72 ALA A O 1
ATOM 552 N N . LEU A 1 73 ? 5.677 -6.129 -11.409 1.00 97.12 73 LEU A N 1
ATOM 553 C CA . LEU A 1 73 ? 4.652 -5.088 -11.431 1.00 97.12 73 LEU A CA 1
ATOM 554 C C . LEU A 1 73 ? 3.301 -5.621 -11.930 1.00 97.12 73 LEU A C 1
ATOM 556 O O . LEU A 1 73 ? 2.273 -5.328 -11.322 1.00 97.12 73 LEU A O 1
ATOM 560 N N . ASP A 1 74 ? 3.304 -6.442 -12.980 1.00 97.31 74 ASP A N 1
ATOM 561 C CA . ASP A 1 74 ? 2.104 -7.067 -13.543 1.00 97.31 74 ASP A CA 1
ATOM 562 C C . ASP A 1 74 ? 1.449 -8.038 -12.573 1.00 97.31 74 ASP A C 1
ATOM 564 O O . ASP A 1 74 ? 0.224 -8.030 -12.420 1.00 97.31 74 ASP A O 1
ATOM 568 N N . LEU A 1 75 ? 2.254 -8.848 -11.882 1.00 97.81 75 LEU A N 1
ATOM 569 C CA . LEU A 1 75 ? 1.752 -9.764 -10.868 1.00 97.81 75 LEU A CA 1
ATOM 570 C C . LEU A 1 75 ? 0.993 -8.995 -9.783 1.00 97.81 75 LEU A C 1
ATOM 572 O O . LEU A 1 75 ? -0.136 -9.352 -9.456 1.00 97.81 75 LEU A O 1
ATOM 576 N N . VAL A 1 76 ? 1.566 -7.911 -9.256 1.00 97.44 76 VAL A N 1
ATOM 577 C CA . VAL A 1 76 ? 0.886 -7.121 -8.221 1.00 97.44 76 VAL A CA 1
ATOM 578 C C . VAL A 1 76 ? -0.325 -6.385 -8.776 1.00 97.44 76 VAL A C 1
ATOM 580 O O . VAL A 1 76 ? -1.391 -6.455 -8.170 1.00 97.44 76 VAL A O 1
ATOM 583 N N . ALA A 1 77 ? -0.214 -5.728 -9.932 1.00 97.00 77 ALA A N 1
ATOM 584 C CA . ALA A 1 77 ? -1.325 -4.984 -10.522 1.00 97.00 77 ALA A CA 1
ATOM 585 C C . ALA A 1 77 ? -2.541 -5.880 -10.811 1.00 97.00 77 ALA A C 1
ATOM 587 O O . ALA A 1 77 ? -3.667 -5.516 -10.467 1.00 97.00 77 ALA A O 1
ATOM 588 N N . SER A 1 78 ? -2.316 -7.068 -11.382 1.00 97.00 78 SER A N 1
ATOM 589 C CA . SER A 1 78 ? -3.380 -8.031 -11.708 1.00 97.00 78 SER A CA 1
ATOM 590 C C . SER A 1 78 ? -4.052 -8.630 -10.472 1.00 97.00 78 SER A C 1
ATOM 592 O O . SER A 1 78 ? -5.242 -8.947 -10.510 1.00 97.00 78 SER A O 1
ATOM 594 N N . ASN A 1 79 ? -3.325 -8.736 -9.359 1.00 97.62 79 ASN A N 1
ATOM 595 C CA . ASN A 1 79 ? -3.844 -9.322 -8.129 1.00 97.62 79 ASN A CA 1
ATOM 596 C C . ASN A 1 79 ? -4.331 -8.290 -7.114 1.00 97.62 79 ASN A C 1
ATOM 598 O O . ASN A 1 79 ? -5.008 -8.675 -6.168 1.00 97.62 79 ASN A O 1
ATOM 602 N N . LEU A 1 80 ? -4.059 -6.992 -7.281 1.00 95.69 80 LEU A N 1
ATOM 603 C CA . LEU A 1 80 ? -4.295 -5.984 -6.240 1.00 95.69 80 LEU A CA 1
ATOM 604 C C . LEU A 1 80 ? -5.740 -5.972 -5.712 1.00 95.69 80 LEU A C 1
ATOM 606 O O . LEU A 1 80 ? -5.972 -5.872 -4.507 1.00 95.69 80 LEU A O 1
ATOM 610 N N . ASN A 1 81 ? -6.723 -6.178 -6.591 1.00 93.44 81 ASN A N 1
ATOM 611 C CA . ASN A 1 81 ? -8.128 -6.307 -6.194 1.00 93.44 81 ASN A CA 1
ATOM 612 C C . ASN A 1 81 ? -8.390 -7.530 -5.299 1.00 93.44 81 ASN A C 1
ATOM 614 O O . ASN A 1 81 ? -9.243 -7.468 -4.419 1.00 93.44 81 ASN A O 1
ATOM 618 N N . GLN A 1 82 ? -7.670 -8.633 -5.503 1.00 95.50 82 GLN A N 1
ATOM 619 C CA . GLN A 1 82 ? -7.717 -9.797 -4.619 1.00 95.50 82 GLN A CA 1
ATOM 620 C C . GLN A 1 82 ? -6.961 -9.529 -3.314 1.00 95.50 82 GLN A C 1
ATOM 622 O O . GLN A 1 82 ? -7.499 -9.825 -2.251 1.00 95.50 82 GLN A O 1
ATOM 627 N N . ILE A 1 83 ? -5.779 -8.899 -3.377 1.00 95.25 83 ILE A N 1
ATOM 628 C CA . ILE A 1 83 ? -4.970 -8.540 -2.196 1.00 95.25 83 ILE A CA 1
ATOM 629 C C . ILE A 1 83 ? -5.813 -7.738 -1.203 1.00 95.25 83 ILE A C 1
ATOM 631 O O . ILE A 1 83 ? -5.884 -8.084 -0.031 1.00 95.25 83 ILE A O 1
ATOM 635 N N . THR A 1 84 ? -6.537 -6.717 -1.672 1.00 94.56 84 THR A N 1
ATOM 636 C CA . THR A 1 84 ? -7.380 -5.873 -0.799 1.00 94.56 84 THR A CA 1
ATOM 637 C C . THR A 1 84 ? -8.522 -6.611 -0.094 1.00 94.56 84 THR A C 1
ATOM 639 O O . THR A 1 84 ? -9.106 -6.068 0.844 1.00 94.56 84 THR A O 1
ATOM 642 N N . ARG A 1 85 ? -8.883 -7.819 -0.539 1.00 94.81 85 ARG A N 1
ATOM 643 C CA . ARG A 1 85 ? -9.937 -8.649 0.068 1.00 94.81 85 ARG A CA 1
ATOM 644 C C . ARG A 1 85 ? -9.385 -9.669 1.064 1.00 94.81 85 ARG A C 1
ATOM 646 O O . ARG A 1 85 ? -10.168 -10.321 1.747 1.00 94.81 85 ARG A O 1
ATOM 653 N N . GLN A 1 86 ? -8.067 -9.824 1.133 1.00 95.31 86 GLN A N 1
ATOM 654 C CA . GLN A 1 86 ? -7.406 -10.718 2.075 1.00 95.31 86 GLN A CA 1
ATOM 655 C C . GLN A 1 86 ? -7.286 -10.058 3.454 1.00 95.31 86 GLN A C 1
ATOM 657 O O . GLN A 1 86 ? -7.302 -8.834 3.586 1.00 95.31 86 GLN A O 1
ATOM 662 N N . ASN A 1 87 ? -7.148 -10.877 4.498 1.00 94.88 87 ASN A N 1
ATOM 663 C CA . ASN A 1 87 ? -6.788 -10.372 5.821 1.00 94.88 87 ASN A CA 1
ATOM 664 C C . ASN A 1 87 ? -5.304 -9.933 5.851 1.00 94.88 87 ASN A C 1
ATOM 666 O O . ASN A 1 87 ? -4.501 -10.443 5.059 1.00 94.88 87 ASN A O 1
ATOM 670 N N . PRO A 1 88 ? -4.909 -9.024 6.763 1.00 92.75 88 PRO A N 1
ATOM 671 C CA . PRO A 1 88 ? -3.546 -8.484 6.801 1.00 92.75 88 PRO A CA 1
ATOM 672 C C . PRO A 1 88 ? -2.438 -9.536 6.942 1.00 92.75 88 PRO A C 1
ATOM 674 O O . PRO A 1 88 ? -1.359 -9.375 6.371 1.00 92.75 88 PRO A O 1
ATOM 677 N N . GLU A 1 89 ? -2.684 -10.622 7.678 1.00 93.06 89 GLU A N 1
ATOM 678 C CA . GLU A 1 89 ? -1.700 -11.696 7.869 1.00 93.06 89 GLU A CA 1
ATOM 679 C C . GLU A 1 89 ? -1.431 -12.458 6.572 1.00 93.06 89 GLU A C 1
ATOM 681 O O . GLU A 1 89 ? -0.276 -12.707 6.223 1.00 93.06 89 GLU A O 1
ATOM 686 N N . THR A 1 90 ? -2.489 -12.747 5.815 1.00 95.56 90 THR A N 1
ATOM 687 C CA . THR A 1 90 ? -2.394 -13.388 4.500 1.00 95.56 90 THR A CA 1
ATOM 688 C C . THR A 1 90 ? -1.648 -12.490 3.526 1.00 95.56 90 THR A C 1
ATOM 690 O O . THR A 1 90 ? -0.750 -12.968 2.836 1.00 95.56 90 THR A O 1
ATOM 693 N N . ILE A 1 91 ? -1.943 -11.183 3.514 1.00 95.81 91 ILE A N 1
ATOM 694 C CA . ILE A 1 91 ? -1.226 -10.234 2.652 1.00 95.81 91 ILE A CA 1
ATOM 695 C C . ILE A 1 91 ? 0.269 -10.235 2.990 1.00 95.81 91 ILE A C 1
ATOM 697 O O . ILE A 1 91 ? 1.112 -10.305 2.093 1.00 95.81 91 ILE A O 1
ATOM 701 N N . ARG A 1 92 ? 0.616 -10.206 4.281 1.00 91.56 92 ARG A N 1
ATOM 702 C CA . ARG A 1 92 ? 2.011 -10.233 4.731 1.00 91.56 92 ARG A CA 1
ATOM 703 C C . ARG A 1 92 ? 2.729 -11.504 4.284 1.00 91.56 92 ARG A C 1
ATOM 705 O O . ARG A 1 92 ? 3.807 -11.407 3.704 1.00 91.56 92 ARG A O 1
ATOM 712 N N . ALA A 1 93 ? 2.138 -12.671 4.525 1.00 91.56 93 ALA A N 1
ATOM 713 C CA . ALA A 1 93 ? 2.739 -13.954 4.167 1.00 91.56 93 ALA A CA 1
ATOM 714 C C . ALA A 1 93 ? 2.886 -14.122 2.645 1.00 91.56 93 ALA A C 1
ATOM 716 O O . ALA A 1 93 ? 3.942 -14.516 2.151 1.00 91.56 93 ALA A O 1
ATOM 717 N N . GLN A 1 94 ? 1.842 -13.777 1.891 1.00 94.56 94 GLN A N 1
ATOM 718 C CA . GLN A 1 94 ? 1.814 -13.983 0.446 1.00 94.56 94 GLN A CA 1
ATOM 719 C C . GLN A 1 94 ? 2.661 -12.954 -0.302 1.00 94.56 94 GLN A C 1
ATOM 721 O O . GLN A 1 94 ? 3.495 -13.309 -1.133 1.00 94.56 94 GLN A O 1
ATOM 726 N N . TRP A 1 95 ? 2.505 -11.676 0.028 1.00 94.69 95 TRP A N 1
ATOM 727 C CA . TRP A 1 95 ? 3.033 -10.584 -0.787 1.00 94.69 95 TRP A CA 1
ATOM 728 C C . TRP A 1 95 ? 4.263 -9.925 -0.178 1.00 94.69 95 TRP A C 1
ATOM 730 O O . TRP A 1 95 ? 5.238 -9.699 -0.887 1.00 94.69 95 TRP A O 1
ATOM 740 N N . GLN A 1 96 ? 4.258 -9.644 1.128 1.00 89.94 96 GLN A N 1
ATOM 741 C CA . GLN A 1 96 ? 5.377 -8.937 1.772 1.00 89.94 96 GLN A CA 1
ATOM 742 C C . GLN A 1 96 ? 6.572 -9.861 2.046 1.00 89.94 96 GLN A C 1
ATOM 744 O O . GLN A 1 96 ? 7.715 -9.447 1.895 1.00 89.94 96 GLN A O 1
ATOM 749 N N . GLN A 1 97 ? 6.319 -11.124 2.399 1.00 90.75 97 GLN A N 1
ATOM 750 C CA . GLN A 1 97 ? 7.345 -12.166 2.553 1.00 90.75 97 GLN A CA 1
ATOM 751 C C . GLN A 1 97 ? 7.660 -12.887 1.229 1.00 90.75 97 GLN A C 1
ATOM 753 O O . GLN A 1 97 ? 8.546 -13.739 1.170 1.00 90.75 97 GLN A O 1
ATOM 758 N N . GLY A 1 98 ? 6.937 -12.548 0.158 1.00 90.25 98 GLY A N 1
ATOM 759 C CA . GLY A 1 98 ? 7.245 -12.953 -1.208 1.00 90.25 98 GLY A CA 1
ATOM 760 C C . GLY A 1 98 ? 6.934 -14.404 -1.573 1.00 90.25 98 GLY A C 1
ATOM 761 O O . GLY A 1 98 ? 7.594 -14.951 -2.457 1.00 90.25 98 GLY A O 1
ATOM 762 N N . ALA A 1 99 ? 5.955 -15.052 -0.932 1.00 92.69 99 ALA A N 1
ATOM 763 C CA . ALA A 1 99 ? 5.473 -16.358 -1.396 1.00 92.69 99 ALA A CA 1
ATOM 764 C C . ALA A 1 99 ? 4.899 -16.273 -2.825 1.00 92.69 99 ALA A C 1
ATOM 766 O O . ALA A 1 99 ? 5.331 -17.034 -3.685 1.00 92.69 99 ALA A O 1
ATOM 767 N N . ALA A 1 100 ? 4.072 -15.264 -3.117 1.00 94.19 100 ALA A N 1
ATOM 768 C CA . ALA A 1 100 ? 3.476 -15.050 -4.436 1.00 94.19 100 ALA A CA 1
ATOM 769 C C . ALA A 1 100 ? 4.525 -14.846 -5.547 1.00 94.19 100 ALA A C 1
ATOM 771 O O . ALA A 1 100 ? 4.358 -15.337 -6.660 1.00 94.19 100 ALA A O 1
ATOM 772 N N . TYR A 1 101 ? 5.643 -14.163 -5.259 1.00 94.00 101 TYR A N 1
ATOM 773 C CA . TYR A 1 101 ? 6.728 -14.015 -6.240 1.00 94.00 101 TYR A CA 1
ATOM 774 C C . TYR A 1 101 ? 7.422 -15.342 -6.519 1.00 94.00 101 TYR A C 1
ATOM 776 O O . TYR A 1 101 ? 7.664 -15.666 -7.678 1.00 94.00 101 TYR A O 1
ATOM 784 N N . ARG A 1 102 ? 7.704 -16.128 -5.472 1.00 93.81 102 ARG A N 1
ATOM 785 C CA . ARG A 1 102 ? 8.320 -17.452 -5.621 1.00 93.81 102 ARG A CA 1
ATOM 786 C C . ARG A 1 102 ? 7.424 -18.396 -6.419 1.00 93.81 102 ARG A C 1
ATOM 788 O O . ARG A 1 102 ? 7.918 -19.058 -7.324 1.00 93.81 102 ARG A O 1
ATOM 795 N N . GLU A 1 103 ? 6.124 -18.407 -6.135 1.00 94.69 103 GLU A N 1
ATOM 796 C CA . GLU A 1 103 ? 5.128 -19.194 -6.877 1.00 94.69 103 GLU A CA 1
ATOM 797 C C . GLU A 1 103 ? 5.039 -18.780 -8.353 1.00 94.69 103 GLU A C 1
ATOM 799 O O . GLU A 1 103 ? 4.884 -19.630 -9.226 1.00 94.69 103 GLU A O 1
ATOM 804 N N . ALA A 1 104 ? 5.215 -17.490 -8.651 1.00 94.62 104 ALA A N 1
ATOM 805 C CA . ALA A 1 104 ? 5.254 -16.965 -10.014 1.00 94.62 104 ALA A CA 1
ATOM 806 C C . ALA A 1 104 ? 6.628 -17.103 -10.708 1.00 94.62 104 ALA A C 1
ATOM 808 O O . ALA A 1 104 ? 6.791 -16.631 -11.835 1.00 94.62 104 ALA A O 1
ATOM 809 N N . GLY A 1 105 ? 7.633 -17.700 -10.053 1.00 95.25 105 GLY A N 1
ATOM 810 C CA . GLY A 1 105 ? 8.992 -17.819 -10.594 1.00 95.25 105 GLY A CA 1
ATOM 811 C C . GLY A 1 105 ? 9.736 -16.482 -10.722 1.00 95.25 105 GLY A C 1
ATOM 812 O O . GLY A 1 105 ? 10.610 -16.340 -11.575 1.00 95.25 105 GLY A O 1
ATOM 813 N N . ILE A 1 106 ? 9.381 -15.488 -9.905 1.00 94.88 106 ILE A N 1
ATOM 814 C CA . ILE A 1 106 ? 9.986 -14.153 -9.885 1.00 94.88 106 ILE A CA 1
ATOM 815 C C . ILE A 1 106 ? 10.980 -14.061 -8.724 1.00 94.88 106 ILE A C 1
ATOM 817 O O . ILE A 1 106 ? 10.609 -14.188 -7.555 1.00 94.88 106 ILE A O 1
ATOM 821 N N . ASP A 1 107 ? 12.239 -13.753 -9.035 1.00 92.88 107 ASP A N 1
ATOM 822 C CA . ASP A 1 107 ? 13.234 -13.394 -8.023 1.00 92.88 107 ASP A CA 1
ATOM 823 C C . ASP A 1 107 ? 13.031 -11.937 -7.581 1.00 92.88 107 ASP A C 1
ATOM 825 O O . ASP A 1 107 ? 13.520 -10.980 -8.191 1.00 92.88 107 ASP A O 1
ATOM 829 N N . ALA A 1 108 ? 12.279 -11.763 -6.493 1.00 89.31 108 ALA A N 1
ATOM 830 C CA . ALA A 1 108 ? 11.998 -10.450 -5.928 1.00 89.31 108 ALA A CA 1
ATOM 831 C C . ALA A 1 108 ? 13.271 -9.703 -5.489 1.00 89.31 108 ALA A C 1
ATOM 833 O O . ALA A 1 108 ? 13.291 -8.475 -5.570 1.00 89.31 108 ALA A O 1
ATOM 834 N N . ASN A 1 109 ? 14.333 -10.403 -5.075 1.00 90.31 109 ASN A N 1
ATOM 835 C CA . ASN A 1 109 ? 15.588 -9.766 -4.670 1.00 90.31 109 ASN A CA 1
ATOM 836 C C . ASN A 1 109 ? 16.332 -9.214 -5.887 1.00 90.31 109 ASN A C 1
ATOM 838 O O . ASN A 1 109 ? 16.817 -8.081 -5.854 1.00 90.31 109 ASN A O 1
ATOM 842 N N . ALA A 1 110 ? 16.367 -9.974 -6.984 1.00 90.38 110 ALA A N 1
ATOM 843 C CA . ALA A 1 110 ? 16.930 -9.498 -8.243 1.00 90.38 110 ALA A CA 1
ATOM 844 C C . ALA A 1 110 ? 16.179 -8.262 -8.767 1.00 90.38 110 ALA A C 1
ATOM 846 O O . ALA A 1 110 ? 16.813 -7.290 -9.189 1.00 90.38 110 ALA A O 1
ATOM 847 N N . VAL A 1 111 ? 14.843 -8.245 -8.684 1.00 90.19 111 VAL A N 1
ATOM 848 C CA . VAL A 1 111 ? 14.031 -7.067 -9.046 1.00 90.19 111 VAL A CA 1
ATOM 849 C C . VAL A 1 111 ? 14.350 -5.877 -8.141 1.00 90.19 111 VAL A C 1
ATOM 851 O O . VAL A 1 111 ? 14.620 -4.792 -8.651 1.00 90.19 111 VAL A O 1
ATOM 854 N N . ASN A 1 112 ? 14.398 -6.076 -6.820 1.00 90.44 112 ASN A N 1
ATOM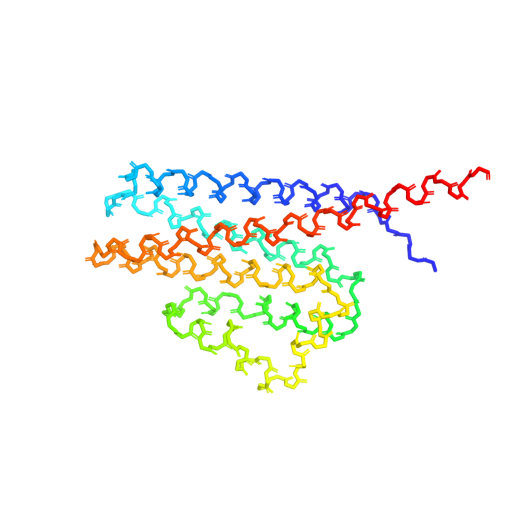 855 C CA . ASN A 1 112 ? 14.698 -5.013 -5.857 1.00 90.44 112 ASN A CA 1
ATOM 856 C C . ASN A 1 112 ? 16.062 -4.355 -6.114 1.00 90.44 112 ASN A C 1
ATOM 858 O O . ASN A 1 112 ? 16.183 -3.135 -6.022 1.00 90.44 112 ASN A O 1
ATOM 862 N N . ASN A 1 113 ? 17.069 -5.150 -6.479 1.00 88.38 113 ASN A N 1
ATOM 863 C CA . ASN A 1 113 ? 18.417 -4.654 -6.754 1.00 88.38 113 ASN A CA 1
ATOM 864 C C . ASN A 1 113 ? 18.542 -3.987 -8.130 1.00 88.38 113 ASN A C 1
ATOM 866 O O . ASN A 1 113 ? 19.343 -3.072 -8.304 1.00 88.38 113 ASN A O 1
ATOM 870 N N . SER A 1 114 ? 17.791 -4.461 -9.127 1.00 88.19 114 SER A N 1
ATOM 871 C CA . SER A 1 114 ? 17.957 -4.040 -10.524 1.00 88.19 114 SER A CA 1
ATOM 872 C C . SER A 1 114 ? 16.965 -2.976 -10.992 1.00 88.19 114 SER A C 1
ATOM 874 O O . SER A 1 114 ? 17.167 -2.399 -12.066 1.00 88.19 114 SER A O 1
ATOM 876 N N . SER A 1 115 ? 15.884 -2.749 -10.244 1.00 92.06 115 SER A N 1
ATOM 877 C CA . SER A 1 115 ? 14.807 -1.799 -10.550 1.00 92.06 115 SER A CA 1
ATOM 878 C C . SER A 1 115 ? 14.167 -1.296 -9.245 1.00 92.06 115 SER A C 1
ATOM 880 O O . SER A 1 115 ? 13.042 -1.687 -8.908 1.00 92.06 115 SER A O 1
ATOM 882 N N . PRO A 1 116 ? 14.880 -0.457 -8.470 1.00 92.06 116 PRO A N 1
ATOM 883 C CA . PRO A 1 116 ? 14.414 0.018 -7.167 1.00 92.06 116 PRO A CA 1
ATOM 884 C C . PRO A 1 116 ? 13.094 0.802 -7.249 1.00 92.06 116 PRO A C 1
ATOM 886 O O . PRO A 1 116 ? 12.303 0.766 -6.308 1.00 92.06 116 PRO A O 1
ATOM 889 N N . GLU A 1 117 ? 12.804 1.458 -8.373 1.00 92.31 117 GLU A N 1
ATOM 890 C CA . GLU A 1 117 ? 11.533 2.142 -8.629 1.00 92.31 117 GLU A CA 1
ATOM 891 C C . GLU A 1 117 ? 10.376 1.149 -8.762 1.00 92.31 117 GLU A C 1
ATOM 893 O O . GLU A 1 117 ? 9.299 1.370 -8.205 1.00 92.31 117 GLU A O 1
ATOM 898 N N . ALA A 1 118 ? 10.598 0.037 -9.470 1.00 94.19 118 ALA A N 1
ATOM 899 C CA . ALA A 1 118 ? 9.609 -1.026 -9.601 1.00 94.19 118 ALA A CA 1
ATOM 900 C C . ALA A 1 118 ? 9.326 -1.677 -8.244 1.00 94.19 118 ALA A C 1
ATOM 902 O O . ALA A 1 118 ? 8.164 -1.862 -7.885 1.00 94.19 118 ALA A O 1
ATOM 903 N N . ALA A 1 119 ? 10.372 -1.961 -7.463 1.00 94.88 119 ALA A N 1
ATOM 904 C CA . ALA A 1 119 ? 10.220 -2.463 -6.102 1.00 94.88 119 ALA A CA 1
ATOM 905 C C . ALA A 1 119 ? 9.437 -1.483 -5.219 1.00 94.88 119 ALA A C 1
ATOM 907 O O . ALA A 1 119 ? 8.476 -1.878 -4.567 1.00 94.88 119 ALA A O 1
ATOM 908 N N . ALA A 1 120 ? 9.765 -0.191 -5.270 1.00 95.44 120 ALA A N 1
ATOM 909 C CA . ALA A 1 120 ? 9.061 0.836 -4.510 1.00 95.44 120 ALA A CA 1
ATOM 910 C C . ALA A 1 120 ? 7.572 0.961 -4.895 1.00 95.44 120 ALA A C 1
ATOM 912 O O . ALA A 1 120 ? 6.708 1.041 -4.018 1.00 95.44 120 ALA A O 1
ATOM 913 N N . ALA A 1 121 ? 7.239 0.949 -6.189 1.00 95.88 121 ALA A N 1
ATOM 914 C CA . ALA A 1 121 ? 5.848 1.004 -6.649 1.00 95.88 121 ALA A CA 1
ATOM 915 C C . ALA A 1 121 ? 5.056 -0.251 -6.252 1.00 95.88 121 ALA A C 1
ATOM 917 O O . ALA A 1 121 ? 3.917 -0.161 -5.797 1.00 95.88 121 ALA A O 1
ATOM 918 N N . ARG A 1 122 ? 5.677 -1.424 -6.374 1.00 96.12 122 ARG A N 1
ATOM 919 C CA . ARG A 1 122 ? 5.099 -2.708 -5.975 1.00 96.12 122 ARG A CA 1
ATOM 920 C C . ARG A 1 122 ? 4.824 -2.769 -4.472 1.00 96.12 122 ARG A C 1
ATOM 922 O O . ARG A 1 122 ? 3.715 -3.097 -4.053 1.00 96.12 122 ARG A O 1
ATOM 929 N N . ASP A 1 123 ? 5.828 -2.436 -3.667 1.00 96.38 123 ASP A N 1
ATOM 930 C CA . ASP A 1 123 ? 5.757 -2.525 -2.211 1.00 96.38 123 ASP A CA 1
ATOM 931 C C . ASP A 1 123 ? 4.780 -1.487 -1.650 1.00 96.38 123 ASP A C 1
ATOM 933 O O . ASP A 1 123 ? 3.981 -1.821 -0.776 1.00 96.38 123 ASP A O 1
ATOM 937 N N . SER A 1 124 ? 4.767 -0.266 -2.202 1.00 97.12 124 SER A N 1
ATOM 938 C CA . SER A 1 124 ? 3.774 0.747 -1.826 1.00 97.12 124 SER A CA 1
ATOM 939 C C . SER A 1 124 ? 2.347 0.287 -2.128 1.00 97.12 124 SER A C 1
ATOM 941 O O . SER A 1 124 ? 1.501 0.409 -1.250 1.00 97.12 124 SER A O 1
ATOM 943 N N . ALA A 1 125 ? 2.080 -0.319 -3.293 1.00 97.88 125 ALA A N 1
ATOM 944 C CA . ALA A 1 125 ? 0.762 -0.874 -3.622 1.00 97.88 125 ALA A CA 1
ATOM 945 C C . ALA A 1 125 ? 0.308 -1.951 -2.621 1.00 97.88 125 ALA A C 1
ATOM 947 O O . ALA A 1 125 ? -0.832 -1.928 -2.148 1.00 97.88 125 ALA A O 1
ATOM 948 N N . ILE A 1 126 ? 1.208 -2.874 -2.263 1.00 97.94 126 ILE A N 1
ATOM 949 C CA . ILE A 1 126 ? 0.926 -3.917 -1.268 1.00 97.94 126 ILE A CA 1
ATOM 950 C C . ILE A 1 126 ? 0.656 -3.289 0.098 1.00 97.94 126 ILE A C 1
ATOM 952 O O . ILE A 1 126 ? -0.310 -3.657 0.755 1.00 97.94 126 ILE A O 1
ATOM 956 N N . GLN A 1 127 ? 1.462 -2.316 0.518 1.00 97.75 127 GLN A N 1
ATOM 957 C CA . GLN A 1 127 ? 1.280 -1.613 1.788 1.00 97.75 127 GLN A CA 1
ATOM 958 C C . GLN A 1 127 ? -0.034 -0.818 1.836 1.00 97.75 127 GLN A C 1
ATOM 960 O O . GLN A 1 127 ? -0.704 -0.829 2.871 1.00 97.75 127 GLN A O 1
ATOM 965 N N . SER A 1 128 ? -0.467 -0.190 0.735 1.00 97.94 128 SER A N 1
ATOM 966 C CA . SER A 1 128 ? -1.796 0.438 0.650 1.00 97.94 128 SER A CA 1
ATOM 967 C C . SER A 1 128 ? -2.906 -0.595 0.840 1.00 97.94 128 SER A C 1
ATOM 969 O O . SER A 1 128 ? -3.847 -0.355 1.597 1.00 97.94 128 SER A O 1
ATOM 971 N N . ALA A 1 129 ? -2.785 -1.762 0.198 1.00 98.12 129 ALA A N 1
ATOM 972 C CA . ALA A 1 129 ? -3.755 -2.844 0.332 1.00 98.12 129 ALA A CA 1
ATOM 973 C C . ALA A 1 129 ? -3.783 -3.422 1.759 1.00 98.12 129 ALA A C 1
ATOM 975 O O . ALA A 1 129 ? -4.866 -3.617 2.313 1.00 98.12 129 ALA A O 1
ATOM 976 N N . THR A 1 130 ? -2.621 -3.615 2.392 1.00 98.12 130 THR A N 1
ATOM 977 C CA . THR A 1 130 ? -2.525 -4.022 3.802 1.00 98.12 130 THR A CA 1
ATOM 978 C C . THR A 1 130 ? -3.166 -2.981 4.718 1.00 98.12 130 THR A C 1
ATOM 980 O O . THR A 1 130 ? -3.938 -3.339 5.603 1.00 98.12 130 THR A O 1
ATOM 983 N N . SER A 1 131 ? -2.904 -1.688 4.494 1.00 98.31 131 SER A N 1
ATOM 984 C CA . SER A 1 131 ? -3.509 -0.603 5.276 1.00 98.31 131 SER A CA 1
ATOM 985 C C . SER A 1 131 ? -5.038 -0.601 5.174 1.00 98.31 131 SER A C 1
ATOM 987 O O . SER A 1 131 ? -5.726 -0.500 6.190 1.00 98.31 131 SER A O 1
ATOM 989 N N . LEU A 1 132 ? -5.579 -0.788 3.965 1.00 98.44 132 LEU A N 1
ATOM 990 C CA . LEU A 1 132 ? -7.017 -0.932 3.735 1.00 98.44 132 LEU A CA 1
ATOM 991 C C . LEU A 1 132 ? -7.603 -2.132 4.497 1.00 98.44 132 LEU A C 1
ATOM 993 O O . LEU A 1 132 ? -8.636 -1.994 5.154 1.00 98.44 132 LEU A O 1
ATOM 997 N N . ALA A 1 133 ? -6.946 -3.294 4.439 1.00 98.06 133 ALA A N 1
ATOM 998 C CA . ALA A 1 133 ? -7.380 -4.484 5.169 1.00 98.06 133 ALA A CA 1
ATOM 999 C C . ALA A 1 133 ? -7.398 -4.239 6.689 1.00 98.06 133 ALA A C 1
ATOM 1001 O O . ALA A 1 133 ? -8.383 -4.559 7.354 1.00 98.06 133 ALA A O 1
ATOM 1002 N N . CYS A 1 134 ? -6.369 -3.580 7.225 1.00 98.06 134 CYS A N 1
ATOM 1003 C CA . CYS A 1 134 ? -6.298 -3.206 8.635 1.00 98.06 134 CYS A CA 1
ATOM 1004 C C . CYS A 1 134 ? -7.385 -2.196 9.054 1.00 98.06 134 CYS A C 1
ATOM 1006 O O . CYS A 1 134 ? -7.943 -2.323 10.143 1.00 98.06 134 CYS A O 1
ATOM 1008 N N . LEU A 1 135 ? -7.738 -1.218 8.209 1.00 98.00 135 LEU A N 1
ATOM 1009 C CA . LEU A 1 135 ? -8.858 -0.305 8.492 1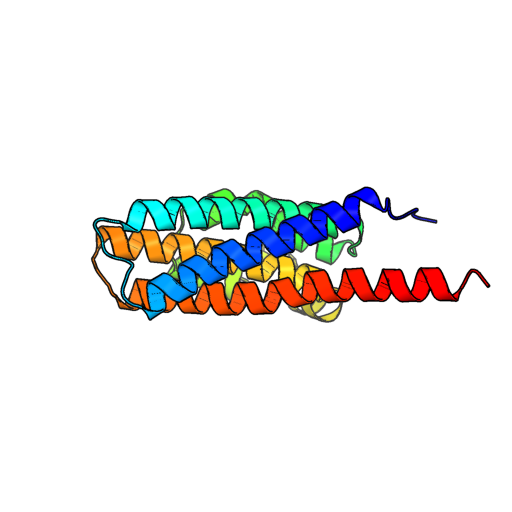.00 98.00 135 LEU A CA 1
ATOM 1010 C C . LEU A 1 135 ? -10.209 -1.029 8.509 1.00 98.00 135 LEU A C 1
ATOM 1012 O O . LEU A 1 135 ? -11.057 -0.727 9.350 1.00 98.00 135 LEU A O 1
ATOM 1016 N N . ARG A 1 136 ? -10.418 -1.989 7.601 1.00 98.06 136 ARG A N 1
ATOM 1017 C CA . ARG A 1 136 ? -11.633 -2.820 7.583 1.00 98.06 136 ARG A CA 1
ATOM 1018 C C . ARG A 1 136 ? -11.732 -3.675 8.844 1.00 98.06 136 ARG A C 1
ATOM 1020 O O . ARG A 1 136 ? -12.803 -3.746 9.444 1.00 98.06 136 ARG A O 1
ATOM 1027 N N . GLU A 1 137 ? -10.617 -4.254 9.279 1.00 97.38 137 GLU A N 1
ATOM 1028 C CA . GLU A 1 137 ? -10.530 -4.994 10.539 1.00 97.38 137 GLU A CA 1
ATOM 1029 C C . GLU A 1 137 ? -10.834 -4.095 11.746 1.00 97.38 137 GLU A C 1
ATOM 1031 O O . GLU A 1 137 ? -11.659 -4.459 12.587 1.00 97.38 137 GLU A O 1
ATOM 1036 N N . PHE A 1 138 ? -10.254 -2.889 11.807 1.00 98.06 138 PHE A N 1
ATOM 1037 C CA . PHE A 1 138 ? -10.574 -1.910 12.850 1.00 98.06 138 PHE A CA 1
ATOM 1038 C C . PHE A 1 138 ? -12.063 -1.557 12.866 1.00 98.06 138 PHE A C 1
ATOM 1040 O O . PHE A 1 138 ? -12.674 -1.536 13.932 1.00 98.06 138 PHE A O 1
ATOM 1047 N N . LYS A 1 139 ? -12.675 -1.308 11.702 1.00 97.94 139 LYS A N 1
ATOM 1048 C CA . LYS A 1 139 ? -14.108 -1.000 11.622 1.00 97.94 139 LYS A CA 1
ATOM 1049 C C . LYS A 1 139 ? -14.949 -2.105 12.268 1.00 97.94 139 LYS A C 1
ATOM 1051 O O . LYS A 1 139 ? -15.870 -1.805 13.026 1.00 97.94 139 LYS A O 1
ATOM 1056 N N . GLN A 1 140 ? -14.624 -3.363 11.979 1.00 97.38 140 GLN A N 1
ATOM 1057 C CA . GLN A 1 140 ? -15.368 -4.529 12.462 1.00 97.38 140 GLN A CA 1
ATOM 1058 C C . GLN A 1 140 ? -15.149 -4.802 1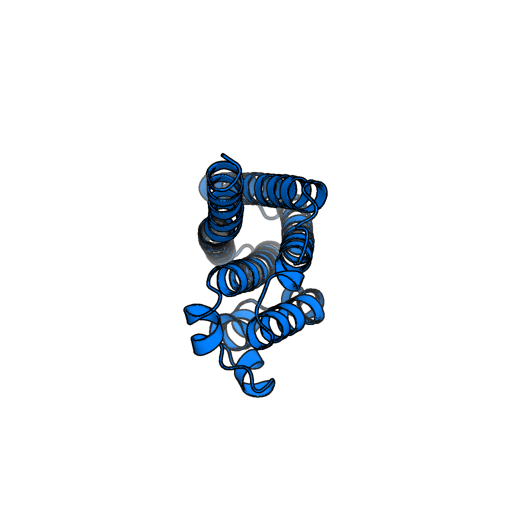3.953 1.00 97.38 140 GLN A C 1
ATOM 1060 O O . GLN A 1 140 ? -16.092 -5.162 14.650 1.00 97.38 140 GLN A O 1
ATOM 1065 N N . THR A 1 141 ? -13.920 -4.639 14.442 1.00 97.31 141 THR A N 1
ATOM 1066 C CA . THR A 1 141 ? -13.513 -5.129 15.772 1.00 97.31 141 THR A CA 1
ATOM 1067 C C . THR A 1 141 ? -13.295 -4.027 16.806 1.00 97.31 141 THR A C 1
ATOM 1069 O O . THR A 1 141 ? -13.260 -4.307 18.001 1.00 97.31 141 THR A O 1
ATOM 1072 N N . GLY A 1 142 ? -13.094 -2.783 16.371 1.00 96.75 142 GLY A N 1
ATOM 1073 C CA . GLY A 1 142 ? -12.625 -1.684 17.217 1.00 96.75 142 GLY A CA 1
ATOM 1074 C C . GLY A 1 142 ? -11.163 -1.821 17.665 1.00 96.75 142 GLY A C 1
ATOM 1075 O O . GLY A 1 142 ? -10.703 -1.025 18.486 1.00 96.75 142 GLY A O 1
ATOM 1076 N N . ASN A 1 143 ? -10.411 -2.802 17.149 1.00 96.81 143 ASN A N 1
ATOM 1077 C CA . ASN A 1 143 ? -9.037 -3.068 17.569 1.00 96.81 143 ASN A CA 1
ATOM 1078 C C . ASN A 1 143 ? -8.077 -1.947 17.135 1.00 96.81 143 ASN A C 1
ATOM 1080 O O . ASN A 1 143 ? -7.711 -1.825 15.964 1.00 96.81 143 ASN A O 1
ATOM 1084 N N . LYS A 1 144 ? -7.615 -1.142 18.097 1.00 96.56 144 LYS A N 1
ATOM 1085 C CA . LYS A 1 144 ? -6.693 -0.026 17.835 1.00 96.56 144 LYS A CA 1
ATOM 1086 C C . LYS A 1 144 ? -5.338 -0.471 17.275 1.00 96.56 144 LYS A C 1
ATOM 1088 O O . LYS A 1 144 ? -4.746 0.282 16.508 1.00 96.56 144 LYS A O 1
ATOM 1093 N N . ALA A 1 145 ? -4.881 -1.693 17.562 1.00 96.94 145 ALA A N 1
ATOM 1094 C CA . ALA A 1 145 ? -3.638 -2.211 16.985 1.00 96.94 145 ALA A CA 1
ATOM 1095 C C . ALA A 1 145 ? -3.721 -2.341 15.450 1.00 96.94 145 ALA A C 1
ATOM 1097 O O . ALA A 1 145 ? -2.716 -2.180 14.748 1.00 96.94 145 ALA A O 1
ATOM 1098 N N . SER A 1 146 ? -4.922 -2.570 14.907 1.00 97.38 146 SER A N 1
ATOM 1099 C CA . SER A 1 146 ? -5.159 -2.591 13.463 1.00 97.38 146 SER A CA 1
ATOM 1100 C C . SER A 1 146 ? -5.028 -1.178 12.871 1.00 97.38 146 SER A C 1
ATOM 1102 O O . SER A 1 146 ? -4.444 -1.030 11.802 1.00 97.38 146 SER A O 1
ATOM 1104 N N . LEU A 1 147 ? -5.444 -0.114 13.579 1.00 96.56 147 LEU A N 1
ATOM 1105 C CA . LEU A 1 147 ? -5.173 1.272 13.153 1.00 96.56 147 LEU A CA 1
ATOM 1106 C C . LEU A 1 147 ? -3.681 1.610 13.159 1.00 96.56 147 LEU A C 1
ATOM 1108 O O . LEU A 1 147 ? -3.193 2.201 12.195 1.00 96.56 147 LEU A O 1
ATOM 1112 N N . A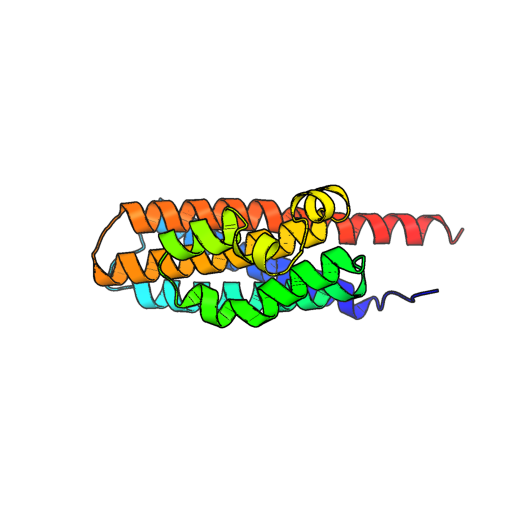SP A 1 148 ? -2.955 1.227 14.210 1.00 97.50 148 ASP A N 1
ATOM 1113 C CA . ASP A 1 148 ? -1.507 1.451 14.281 1.00 97.50 148 ASP A CA 1
ATOM 1114 C C . ASP A 1 148 ? -0.787 0.743 13.130 1.00 97.50 148 ASP A C 1
ATOM 1116 O O . ASP A 1 148 ? 0.049 1.342 12.450 1.00 97.50 148 ASP A O 1
ATOM 1120 N N . THR A 1 149 ? -1.182 -0.499 12.842 1.00 97.12 149 THR A N 1
ATOM 1121 C CA . THR A 1 149 ? -0.664 -1.243 11.690 1.00 97.12 149 THR A CA 1
ATOM 1122 C C . THR A 1 149 ? -1.011 -0.531 10.383 1.00 97.12 149 THR A C 1
ATOM 1124 O O . THR A 1 149 ? -0.128 -0.333 9.548 1.00 97.12 149 THR A O 1
ATOM 1127 N N . ALA A 1 150 ? -2.260 -0.086 10.203 1.00 97.69 150 ALA A N 1
ATOM 1128 C CA . ALA A 1 150 ? -2.683 0.644 9.010 1.00 97.69 150 ALA A CA 1
ATOM 1129 C C . ALA A 1 150 ? -1.848 1.913 8.783 1.00 97.69 150 ALA A C 1
ATOM 1131 O O . ALA A 1 150 ? -1.455 2.181 7.643 1.00 97.69 150 ALA A O 1
ATOM 1132 N N . ARG A 1 151 ? -1.542 2.660 9.854 1.00 98.12 151 ARG A N 1
ATOM 1133 C CA . ARG A 1 151 ? -0.663 3.836 9.820 1.00 98.12 151 ARG A CA 1
ATOM 1134 C C . ARG A 1 151 ? 0.751 3.454 9.398 1.00 98.12 151 ARG A C 1
ATOM 1136 O O . ARG A 1 151 ? 1.255 4.022 8.433 1.00 98.12 151 ARG A O 1
ATOM 1143 N N . THR A 1 152 ? 1.372 2.483 10.069 1.00 98.06 152 THR A N 1
ATOM 1144 C CA . THR A 1 152 ? 2.753 2.071 9.772 1.00 98.06 152 THR A CA 1
ATOM 1145 C C . THR A 1 152 ? 2.907 1.599 8.327 1.00 98.06 152 THR A C 1
ATOM 1147 O O . THR A 1 152 ? 3.893 1.931 7.673 1.00 98.06 152 THR A O 1
ATOM 1150 N N . GLN A 1 153 ? 1.920 0.879 7.787 1.00 97.94 153 GLN A N 1
ATOM 1151 C CA . GLN A 1 153 ? 1.934 0.486 6.376 1.00 97.94 153 GLN A CA 1
ATOM 1152 C C . GLN A 1 153 ? 1.905 1.708 5.445 1.00 97.94 153 GLN A C 1
ATOM 1154 O O . GLN A 1 153 ? 2.663 1.753 4.480 1.00 97.94 153 GLN A O 1
ATOM 1159 N N . LEU A 1 154 ? 1.101 2.736 5.739 1.00 97.81 154 LEU A N 1
ATOM 1160 C CA . LEU A 1 154 ? 1.072 3.956 4.922 1.00 97.81 154 LEU A CA 1
ATOM 1161 C C . LEU A 1 154 ? 2.347 4.778 5.013 1.00 97.81 154 LEU A C 1
ATOM 1163 O O . LEU A 1 154 ? 2.785 5.308 3.997 1.00 97.81 154 LEU A O 1
ATOM 1167 N N . GLU A 1 155 ? 2.943 4.892 6.197 1.00 97.81 155 GLU A N 1
ATOM 1168 C CA . GLU A 1 155 ? 4.218 5.591 6.378 1.00 97.81 155 GLU A CA 1
ATOM 1169 C C . GLU A 1 155 ? 5.303 4.952 5.507 1.00 97.81 155 GLU A C 1
ATOM 1171 O O . GLU A 1 155 ? 6.010 5.647 4.772 1.00 97.81 155 GLU A O 1
ATOM 1176 N N . GLN A 1 156 ? 5.369 3.617 5.511 1.00 96.69 156 GLN A N 1
ATOM 1177 C CA . GLN A 1 156 ? 6.262 2.879 4.624 1.00 96.69 156 GLN A CA 1
ATOM 1178 C C . GLN A 1 156 ? 5.909 3.117 3.150 1.00 96.69 156 GLN A C 1
ATOM 1180 O O . GLN A 1 156 ? 6.806 3.395 2.354 1.00 96.69 156 GLN A O 1
ATOM 1185 N N . ALA A 1 157 ? 4.625 3.103 2.785 1.00 96.88 157 ALA A N 1
ATOM 1186 C CA . ALA A 1 157 ? 4.207 3.295 1.399 1.00 96.88 157 ALA A CA 1
ATOM 1187 C C . ALA A 1 157 ? 4.549 4.696 0.872 1.00 96.88 157 ALA A C 1
ATOM 1189 O O . ALA A 1 157 ? 4.995 4.841 -0.266 1.00 96.88 157 ALA A O 1
ATOM 1190 N N . VAL A 1 158 ? 4.398 5.730 1.705 1.00 96.31 158 VAL A N 1
ATOM 1191 C CA . VAL A 1 158 ? 4.807 7.107 1.389 1.00 96.31 158 VAL A CA 1
ATOM 1192 C C . VAL A 1 158 ? 6.326 7.212 1.248 1.00 96.31 158 VAL A C 1
ATOM 1194 O O . VAL A 1 158 ? 6.808 7.889 0.337 1.00 96.31 158 VAL A O 1
ATOM 1197 N N . ALA A 1 159 ? 7.095 6.532 2.102 1.00 93.56 159 ALA A N 1
ATOM 1198 C CA . ALA A 1 159 ? 8.552 6.504 1.985 1.00 93.56 159 ALA A CA 1
ATOM 1199 C C . ALA A 1 159 ? 9.010 5.828 0.680 1.00 93.56 159 ALA A C 1
ATOM 1201 O O . ALA A 1 159 ? 9.934 6.314 0.023 1.00 93.56 159 ALA A O 1
ATOM 1202 N N . GLN A 1 160 ? 8.343 4.746 0.268 1.00 93.31 160 GLN A N 1
ATOM 1203 C CA . GLN A 1 160 ? 8.641 4.061 -0.990 1.00 93.31 160 GLN A CA 1
ATOM 1204 C C . GLN A 1 160 ? 8.261 4.915 -2.203 1.00 93.31 160 GLN A C 1
ATOM 1206 O O . GLN A 1 160 ? 9.080 5.097 -3.102 1.00 93.31 160 GLN A O 1
ATOM 1211 N N . ILE A 1 161 ? 7.068 5.516 -2.226 1.00 90.25 161 ILE A N 1
ATOM 1212 C CA . ILE A 1 161 ? 6.605 6.263 -3.405 1.00 90.25 161 ILE A CA 1
ATOM 1213 C C . ILE A 1 161 ? 7.465 7.497 -3.716 1.00 90.25 161 ILE A C 1
ATOM 1215 O O . ILE A 1 161 ? 7.583 7.901 -4.873 1.00 90.25 161 ILE A O 1
ATOM 1219 N N . ALA A 1 162 ? 8.134 8.068 -2.710 1.00 84.00 162 ALA A N 1
ATOM 1220 C CA . ALA A 1 162 ? 9.097 9.149 -2.913 1.00 84.00 162 ALA A CA 1
ATOM 1221 C C . ALA A 1 162 ? 10.276 8.725 -3.812 1.00 84.00 162 ALA A C 1
ATOM 1223 O O . ALA A 1 162 ? 10.781 9.537 -4.590 1.00 84.00 162 ALA A O 1
ATOM 1224 N N . ARG A 1 163 ? 10.677 7.447 -3.762 1.00 84.81 163 ARG A N 1
ATOM 1225 C CA . ARG A 1 163 ? 11.746 6.885 -4.606 1.00 84.81 163 ARG A CA 1
ATOM 1226 C C . ARG A 1 163 ? 11.325 6.792 -6.073 1.00 84.81 163 ARG A C 1
ATOM 1228 O O . ARG A 1 163 ? 12.146 7.021 -6.953 1.00 84.81 163 ARG A O 1
ATOM 1235 N N . VAL A 1 164 ? 10.036 6.553 -6.329 1.00 84.56 164 VAL A N 1
ATOM 1236 C CA . VAL A 1 164 ? 9.461 6.514 -7.685 1.00 84.56 164 VAL A CA 1
ATOM 1237 C C . VAL A 1 164 ? 9.520 7.896 -8.356 1.00 84.56 164 VAL A C 1
ATOM 1239 O O . VAL A 1 164 ? 9.889 8.015 -9.525 1.00 84.56 164 VAL A O 1
ATOM 1242 N N . ALA A 1 165 ? 9.214 8.961 -7.607 1.00 72.31 165 ALA A N 1
ATOM 1243 C CA . ALA A 1 165 ? 9.288 10.335 -8.111 1.00 72.31 165 ALA A CA 1
ATOM 1244 C C . ALA A 1 165 ? 10.735 10.831 -8.296 1.00 72.31 165 ALA A C 1
ATOM 1246 O O . ALA A 1 165 ? 11.031 11.491 -9.292 1.00 72.31 165 ALA A O 1
ATOM 1247 N N . GLY A 1 166 ? 11.643 10.490 -7.371 1.00 63.91 166 GLY A N 1
ATOM 1248 C CA . GLY A 1 166 ? 13.050 10.906 -7.428 1.00 63.91 166 GLY A CA 1
ATOM 1249 C C . GLY A 1 166 ? 13.771 10.440 -8.697 1.00 63.91 166 GLY A C 1
ATOM 1250 O O . GLY A 1 166 ? 14.461 11.232 -9.337 1.00 63.91 166 GLY A O 1
ATOM 1251 N N . ALA A 1 167 ? 13.533 9.197 -9.121 1.00 59.28 167 ALA A N 1
ATOM 1252 C CA . ALA A 1 167 ? 14.101 8.648 -10.353 1.00 59.28 167 ALA A CA 1
ATOM 1253 C C . ALA A 1 167 ? 13.617 9.382 -11.617 1.00 59.28 167 ALA A C 1
ATOM 1255 O O . ALA A 1 167 ? 14.401 9.657 -12.526 1.00 59.28 167 ALA A O 1
ATOM 1256 N N . SER A 1 168 ? 12.341 9.784 -11.641 1.00 54.53 168 SER A N 1
ATOM 1257 C CA . SER A 1 168 ? 11.738 10.508 -12.770 1.00 54.53 168 SER A CA 1
ATOM 1258 C C . SER A 1 168 ? 12.328 11.918 -12.955 1.00 54.53 168 SER A C 1
ATOM 1260 O O . SER A 1 168 ? 12.418 12.417 -14.079 1.00 54.53 168 SER A O 1
ATOM 1262 N N . GLY A 1 169 ? 12.757 12.567 -11.864 1.00 53.69 169 GLY A N 1
ATOM 1263 C CA . GLY A 1 169 ? 13.391 13.891 -11.890 1.00 53.69 169 GLY A CA 1
ATOM 1264 C C . GLY A 1 169 ? 14.851 13.867 -12.357 1.00 53.69 169 GLY A C 1
ATOM 1265 O O . GLY A 1 169 ? 15.267 14.733 -13.131 1.00 53.69 169 GLY A O 1
ATOM 1266 N N . SER A 1 170 ? 15.623 12.852 -11.954 1.00 54.59 170 SER A N 1
ATOM 1267 C CA . SER A 1 170 ? 17.036 12.707 -12.339 1.00 54.59 170 SER A CA 1
ATOM 1268 C C . SER A 1 170 ? 17.223 12.481 -13.844 1.00 54.59 170 SER A C 1
ATOM 1270 O O . SER A 1 170 ? 18.140 13.053 -14.438 1.00 54.59 170 SER A O 1
ATOM 1272 N N . SER A 1 171 ? 16.318 11.742 -14.496 1.00 51.69 171 SER A N 1
ATOM 1273 C CA . SER A 1 171 ? 16.337 11.571 -15.958 1.00 51.69 171 SER A CA 1
ATOM 1274 C C . SER A 1 171 ? 16.052 12.877 -16.715 1.00 51.69 171 SER A C 1
ATOM 1276 O O . SER A 1 171 ? 16.605 13.100 -17.793 1.00 51.69 171 SER A O 1
ATOM 1278 N N . ARG A 1 172 ? 15.236 13.779 -16.145 1.00 53.31 172 ARG A N 1
ATOM 1279 C CA . ARG A 1 172 ? 14.895 15.080 -16.749 1.00 53.31 172 ARG A CA 1
ATOM 1280 C C . ARG A 1 172 ? 16.099 16.036 -16.747 1.00 53.31 172 ARG A C 1
ATOM 1282 O O . ARG A 1 172 ? 16.323 16.720 -17.742 1.00 53.31 172 ARG A O 1
ATOM 1289 N N . ALA A 1 173 ? 16.908 16.027 -15.683 1.00 54.25 173 ALA A N 1
ATOM 1290 C CA . ALA A 1 173 ? 18.115 16.857 -15.574 1.00 54.25 173 ALA A CA 1
ATOM 1291 C C . ALA A 1 173 ? 19.238 16.425 -16.540 1.00 54.25 173 ALA A C 1
ATOM 1293 O O . ALA A 1 173 ? 19.926 17.271 -17.114 1.00 54.25 173 ALA A O 1
ATOM 1294 N N . GLN A 1 174 ? 19.401 15.117 -16.765 1.00 52.94 174 GLN A N 1
ATOM 1295 C CA . GLN A 1 174 ? 20.415 14.591 -17.688 1.00 52.94 174 GLN A CA 1
ATOM 1296 C C . GLN A 1 174 ? 20.058 14.839 -19.162 1.00 52.94 174 GLN A C 1
ATOM 1298 O O . GLN A 1 174 ? 20.939 15.182 -19.950 1.00 52.94 174 GLN A O 1
ATOM 1303 N N . ALA A 1 175 ? 18.776 14.757 -19.535 1.00 54.06 175 ALA A N 1
ATOM 1304 C CA . ALA A 1 175 ? 18.329 15.034 -20.903 1.00 54.06 175 ALA A CA 1
ATOM 1305 C C . ALA A 1 175 ? 18.528 16.506 -21.318 1.00 54.06 175 ALA A C 1
ATOM 1307 O O . ALA A 1 175 ? 18.860 16.781 -22.468 1.00 54.06 175 ALA A O 1
ATOM 1308 N N . SER A 1 176 ? 18.388 17.458 -20.389 1.00 55.56 176 SER A N 1
ATOM 1309 C CA . SER A 1 176 ? 18.633 18.884 -20.662 1.00 55.56 176 SER A CA 1
ATOM 1310 C C . SER A 1 176 ? 20.115 19.268 -20.742 1.00 55.56 176 SER A C 1
ATOM 1312 O O . SER A 1 176 ? 20.440 20.315 -21.298 1.00 55.56 176 SER A O 1
ATOM 1314 N N . ALA A 1 177 ? 21.017 18.452 -20.187 1.00 55.84 177 ALA A N 1
ATOM 1315 C CA . ALA A 1 177 ? 22.451 18.743 -20.152 1.00 55.84 177 ALA A CA 1
ATOM 1316 C C . ALA A 1 177 ? 23.205 18.267 -21.410 1.00 55.84 177 ALA A C 1
ATOM 1318 O O . ALA A 1 177 ? 24.251 18.821 -21.725 1.00 55.84 177 ALA A O 1
ATOM 1319 N N . GLY A 1 178 ? 22.676 17.277 -22.140 1.00 51.47 178 GLY A N 1
ATOM 1320 C CA . GLY A 1 178 ? 23.293 16.726 -23.357 1.00 51.47 178 GLY A CA 1
ATOM 1321 C C . GLY A 1 178 ? 22.868 17.387 -24.674 1.00 51.47 178 GLY A C 1
ATOM 1322 O O . GLY A 1 178 ? 23.261 16.916 -25.735 1.00 51.47 178 GLY A O 1
ATOM 1323 N N . ALA A 1 179 ? 22.045 18.438 -24.623 1.00 52.06 179 ALA A N 1
ATOM 1324 C CA . ALA A 1 179 ? 21.536 19.151 -25.800 1.00 52.06 179 ALA A CA 1
ATOM 1325 C C . ALA A 1 179 ? 22.260 20.490 -26.066 1.00 52.06 179 ALA A C 1
ATOM 1327 O O . ALA A 1 179 ? 21.686 21.374 -26.701 1.00 52.06 179 ALA A O 1
ATOM 1328 N N . ARG A 1 180 ? 23.480 20.665 -25.541 1.00 48.16 180 ARG A N 1
ATOM 1329 C CA . ARG A 1 180 ? 24.314 21.860 -25.737 1.00 48.16 180 ARG A CA 1
ATOM 1330 C C . ARG A 1 180 ? 25.562 21.542 -26.539 1.00 48.16 180 ARG A C 1
ATOM 1332 O O . ARG A 1 180 ? 26.158 20.479 -26.265 1.00 48.16 180 ARG A O 1
#

Foldseek 3Di:
DDPPDVVLLVVLVVLLVLLLVLLVVLLVCLVVVVDFLVCLVVNLVSLVVNLVSLLSNLVSCLVVDDPLLNVLSCLCSVCLVVLLVDALVCLCVPQVVPVVCVVVVRDLVCSCVRPVLSNLSSLLSSLSSSLSNLSVVCSVPVDSVSSVSSSVSSVSNSVSSVVNSVVSVVVVVVVVVPPD

pLDDT: mean 89.85, std 14.12, range [42.5, 98.44]